Protein AF-A0A1L7JNH4-F1 (afdb_monomer_lite)

pLDDT: mean 78.22, std 14.19, range [40.12, 93.81]

Structure (mmCIF, N/CA/C/O backbone):
data_AF-A0A1L7JNH4-F1
#
_entry.id   AF-A0A1L7JNH4-F1
#
loop_
_atom_site.group_PDB
_atom_site.id
_atom_site.type_symbol
_atom_site.label_atom_id
_atom_site.label_alt_id
_atom_site.label_comp_id
_atom_site.label_asym_id
_atom_site.label_entity_id
_atom_site.label_seq_id
_atom_site.pdbx_PDB_ins_code
_atom_site.Cartn_x
_atom_site.Cartn_y
_atom_site.Cartn_z
_atom_site.occupancy
_atom_site.B_iso_or_equiv
_atom_site.auth_seq_id
_atom_site.auth_comp_id
_atom_site.auth_asym_id
_atom_site.auth_atom_id
_atom_site.pdbx_PDB_model_num
ATOM 1 N N . MET A 1 1 ? 2.533 -1.558 46.212 1.00 40.12 1 MET A N 1
ATOM 2 C CA . MET A 1 1 ? 1.596 -0.455 46.526 1.00 40.12 1 MET A CA 1
ATOM 3 C C . MET A 1 1 ? 0.161 -0.958 46.413 1.00 40.12 1 MET A C 1
ATOM 5 O O . MET A 1 1 ? -0.381 -0.991 45.320 1.00 40.12 1 MET A O 1
ATOM 9 N N . LYS A 1 2 ? -0.449 -1.404 47.519 1.00 45.97 2 LYS A N 1
ATOM 10 C CA . LYS A 1 2 ? -1.900 -1.636 47.594 1.00 45.97 2 LYS A CA 1
ATOM 11 C C . LYS A 1 2 ? -2.525 -0.352 48.135 1.00 45.97 2 LYS A C 1
ATOM 13 O O . LYS A 1 2 ? -2.705 -0.221 49.339 1.00 45.97 2 LYS A O 1
ATOM 18 N N . PHE A 1 3 ? -2.775 0.623 47.263 1.00 49.16 3 PHE A N 1
ATOM 19 C CA . PHE A 1 3 ? -3.714 1.687 47.609 1.00 49.16 3 PHE A CA 1
ATOM 20 C C . PHE A 1 3 ? -5.087 1.021 47.697 1.00 49.16 3 PHE A C 1
ATOM 22 O O . PHE A 1 3 ? -5.645 0.595 46.687 1.00 49.16 3 PHE A O 1
ATOM 29 N N . SER A 1 4 ? -5.563 0.802 48.922 1.00 49.19 4 SER A N 1
ATOM 30 C CA . SER A 1 4 ? -6.837 0.141 49.177 1.00 49.19 4 SER A CA 1
ATOM 31 C C . SER A 1 4 ? -7.953 0.926 48.492 1.00 49.19 4 SER A C 1
ATOM 33 O O . SER A 1 4 ? -8.127 2.115 48.747 1.00 49.19 4 SER A O 1
ATOM 35 N N . ILE A 1 5 ? -8.714 0.252 47.627 1.00 60.66 5 ILE A N 1
ATOM 36 C CA . ILE A 1 5 ? -9.880 0.787 46.898 1.00 60.66 5 ILE A CA 1
ATOM 37 C C . ILE A 1 5 ? -10.857 1.518 47.845 1.00 60.66 5 ILE A C 1
ATOM 39 O O . ILE A 1 5 ? -11.496 2.496 47.463 1.00 60.66 5 ILE A O 1
ATOM 43 N N . SER A 1 6 ? -10.899 1.107 49.115 1.00 56.91 6 SER A N 1
ATOM 44 C CA . SER A 1 6 ? -11.666 1.747 50.187 1.00 56.91 6 SER A CA 1
ATOM 45 C C . SER A 1 6 ? -11.274 3.204 50.473 1.00 56.91 6 SER A C 1
ATOM 47 O O . SER A 1 6 ? -12.133 3.993 50.862 1.00 56.91 6 SER A O 1
ATOM 49 N N . THR A 1 7 ? -10.013 3.590 50.265 1.00 58.84 7 THR A N 1
ATOM 50 C CA . THR A 1 7 ? -9.532 4.962 50.494 1.00 58.84 7 THR A CA 1
ATOM 51 C C . THR A 1 7 ? -9.971 5.911 49.376 1.00 58.84 7 THR A C 1
ATOM 53 O O . THR A 1 7 ? -10.298 7.061 49.649 1.00 58.84 7 THR A O 1
ATOM 56 N N . LEU A 1 8 ? -10.048 5.431 48.128 1.00 56.84 8 LEU A N 1
ATOM 57 C CA . LEU A 1 8 ? -10.564 6.213 46.996 1.00 56.84 8 LEU A CA 1
ATOM 58 C C . LEU A 1 8 ? -12.078 6.435 47.114 1.00 56.84 8 LEU A C 1
ATOM 60 O O . LEU A 1 8 ? -12.549 7.548 46.903 1.00 56.84 8 LEU A O 1
ATOM 64 N N . ALA A 1 9 ? -12.827 5.409 47.531 1.00 59.75 9 ALA A N 1
ATOM 65 C CA . ALA A 1 9 ? -14.280 5.491 47.697 1.00 59.75 9 ALA A CA 1
ATOM 66 C C . ALA A 1 9 ? -14.715 6.549 48.731 1.00 59.75 9 ALA A C 1
ATOM 68 O O . ALA A 1 9 ? -15.719 7.226 48.528 1.00 59.75 9 ALA A O 1
ATOM 69 N N . LYS A 1 10 ? -13.940 6.739 49.810 1.00 58.66 10 LYS A N 1
ATOM 70 C CA . LYS A 1 10 ? -14.222 7.768 50.827 1.00 58.66 10 LYS A CA 1
ATOM 71 C C . LYS A 1 10 ? -14.039 9.203 50.327 1.00 58.66 10 LYS A C 1
ATOM 73 O O . LYS A 1 10 ? -14.718 10.087 50.829 1.00 58.66 10 LYS A O 1
ATOM 78 N N . ASN A 1 11 ? -13.156 9.433 49.354 1.00 58.03 11 ASN A N 1
ATOM 79 C CA . ASN A 1 11 ? -12.839 10.778 48.855 1.00 58.03 11 ASN A CA 1
ATOM 80 C C . ASN A 1 11 ? -13.700 11.216 47.653 1.00 58.03 11 ASN A C 1
ATOM 82 O O . ASN A 1 11 ? -13.605 12.365 47.233 1.00 58.03 11 ASN A O 1
ATOM 86 N N . LEU A 1 12 ? -14.515 10.320 47.085 1.00 57.25 12 LEU A N 1
ATOM 87 C CA . LEU A 1 12 ? -15.348 10.585 45.899 1.00 57.25 12 LEU A CA 1
ATOM 88 C C . LEU A 1 12 ? -16.798 10.962 46.226 1.00 57.25 12 LEU A C 1
ATOM 90 O O . LEU A 1 12 ? -17.480 11.544 45.386 1.00 57.25 12 LEU A O 1
ATOM 94 N N . LEU A 1 13 ? -17.284 10.628 47.420 1.00 57.06 13 LEU A N 1
ATOM 95 C CA . LEU A 1 13 ? -18.660 10.916 47.811 1.00 57.06 13 LEU A CA 1
ATOM 96 C C . LEU A 1 13 ? -18.752 12.364 48.300 1.00 57.06 13 LEU A C 1
ATOM 98 O O . LEU A 1 13 ? -18.557 12.649 49.478 1.00 57.06 13 LEU A O 1
ATOM 102 N N . GLN A 1 14 ? -19.037 13.285 47.380 1.00 61.94 14 GLN A N 1
ATOM 103 C CA . GLN A 1 14 ? -19.546 14.598 47.762 1.00 61.94 14 GLN A CA 1
ATOM 104 C C . GLN A 1 14 ? -20.897 14.398 48.463 1.00 61.94 14 GLN A C 1
ATOM 106 O O . GLN A 1 14 ? -21.763 13.681 47.960 1.00 61.94 14 GLN A O 1
ATOM 111 N N . GLU A 1 15 ? -21.083 15.004 49.637 1.00 63.94 15 GLU A N 1
ATOM 112 C CA . GLU A 1 15 ? -22.414 15.093 50.239 1.00 63.94 15 GLU A CA 1
ATOM 113 C C . GLU A 1 15 ? -23.313 15.889 49.284 1.00 63.94 15 GLU A C 1
ATOM 115 O O . GLU A 1 15 ? -23.053 17.066 49.031 1.00 63.94 15 GLU A O 1
ATOM 120 N N . ASN A 1 16 ? -24.375 15.266 48.765 1.00 65.75 16 ASN A N 1
ATOM 121 C CA . ASN A 1 16 ? -25.372 15.920 47.910 1.00 65.75 16 ASN A CA 1
ATOM 122 C C . ASN A 1 16 ? -26.255 16.881 48.735 1.00 65.75 16 ASN A C 1
ATOM 124 O O . ASN A 1 16 ? -27.456 16.668 48.897 1.00 65.75 16 ASN A O 1
ATOM 128 N N . LYS A 1 17 ? -25.661 17.936 49.305 1.00 70.31 17 LYS A N 1
ATOM 129 C CA . LYS A 1 17 ? -26.381 18.955 50.081 1.00 70.31 17 LYS A CA 1
ATOM 130 C C . LYS A 1 17 ? -27.382 19.678 49.179 1.00 70.31 17 LYS A C 1
ATOM 132 O O . LYS A 1 17 ? -27.005 20.202 48.136 1.00 70.31 17 LYS A O 1
ATOM 137 N N . GLY A 1 18 ? -28.646 19.714 49.599 1.00 77.12 18 GLY A N 1
ATOM 138 C CA . GLY A 1 18 ? -29.739 20.366 48.867 1.00 77.12 18 GLY A CA 1
ATOM 139 C C . GLY A 1 18 ? -30.531 19.458 47.920 1.00 77.12 18 GLY A C 1
ATOM 140 O O . GLY A 1 18 ? -31.477 19.934 47.303 1.00 77.12 18 GLY A O 1
ATOM 141 N N . TYR A 1 19 ? -30.193 18.169 47.825 1.00 73.75 19 TYR A N 1
ATOM 142 C CA . TYR A 1 19 ? -30.984 17.185 47.084 1.00 73.75 19 TYR A CA 1
ATOM 143 C C . TYR A 1 19 ? -31.759 16.287 48.051 1.00 73.75 19 TYR A C 1
ATOM 145 O O . TYR A 1 19 ? -31.183 15.749 48.997 1.00 73.75 19 TYR A O 1
ATOM 153 N N . GLU A 1 20 ? -33.051 16.086 47.793 1.00 79.69 20 GLU A N 1
ATOM 154 C CA . GLU A 1 20 ? -33.831 15.045 48.463 1.00 79.69 20 GLU A CA 1
ATOM 155 C C . GLU A 1 20 ? -33.642 13.704 47.757 1.00 79.69 20 GLU A C 1
ATOM 157 O O . GLU A 1 20 ? -33.720 13.584 46.531 1.00 79.69 20 GLU A O 1
ATOM 162 N N . TYR A 1 21 ? -33.381 12.675 48.553 1.00 79.50 21 TYR A N 1
ATOM 163 C CA . TYR A 1 21 ? -33.338 11.307 48.072 1.00 79.50 21 TYR A CA 1
ATOM 164 C C . TYR A 1 21 ? -34.753 10.856 47.686 1.00 79.50 21 TYR A C 1
ATOM 166 O O . TYR A 1 21 ? -35.637 10.800 48.537 1.00 79.50 21 TYR A O 1
ATOM 174 N N . LEU A 1 22 ? -34.955 10.515 46.412 1.00 80.94 22 LEU A N 1
ATOM 175 C CA . LEU A 1 22 ? -36.247 10.043 45.904 1.00 80.94 22 LEU A CA 1
ATOM 176 C C . LEU A 1 22 ? -36.332 8.512 45.900 1.00 80.94 22 LEU A C 1
ATOM 178 O O . LEU A 1 22 ? -37.275 7.948 46.445 1.00 80.94 22 LEU A O 1
ATOM 182 N N . LEU A 1 23 ? -35.357 7.832 45.287 1.00 81.12 23 LEU A N 1
ATOM 183 C CA . LEU A 1 23 ? -35.268 6.368 45.242 1.00 81.12 23 LEU A CA 1
ATOM 184 C C . LEU A 1 23 ? -33.900 5.901 44.733 1.00 81.12 23 LEU A C 1
ATOM 186 O O . LEU A 1 23 ? -33.201 6.622 44.020 1.00 81.12 23 LEU A O 1
ATOM 190 N N . THR A 1 24 ? -33.553 4.651 45.033 1.00 84.62 24 THR A N 1
ATOM 191 C CA . THR A 1 24 ? -32.446 3.926 44.396 1.00 84.62 24 THR A CA 1
ATOM 192 C C . THR A 1 24 ? -33.020 2.935 43.395 1.00 84.62 24 THR A C 1
ATOM 194 O O . THR A 1 24 ? -33.892 2.144 43.740 1.00 84.62 24 THR A O 1
ATOM 197 N N . THR A 1 25 ? -32.510 2.952 42.165 1.00 81.81 25 THR A N 1
ATOM 198 C CA . THR A 1 25 ? -32.861 1.966 41.138 1.00 81.81 25 THR A CA 1
ATOM 199 C 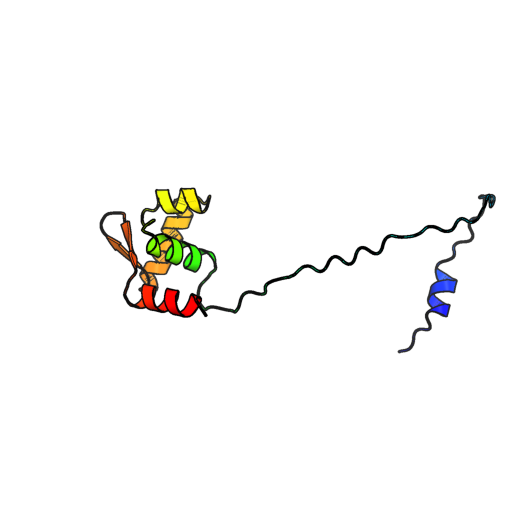C . THR A 1 25 ? -31.621 1.219 40.663 1.00 81.81 25 THR A C 1
ATOM 201 O O . THR A 1 25 ? -30.511 1.757 40.681 1.00 81.81 25 THR A O 1
ATOM 204 N N . ILE A 1 26 ? -31.805 -0.033 40.252 1.00 78.00 26 ILE A N 1
ATOM 205 C CA . ILE A 1 26 ? -30.736 -0.865 39.701 1.00 78.00 26 ILE A CA 1
ATOM 206 C C . ILE A 1 26 ? -30.613 -0.529 38.217 1.00 78.00 26 ILE A C 1
ATOM 208 O O . ILE A 1 26 ? -31.516 -0.804 37.431 1.00 78.00 26 ILE A O 1
ATOM 212 N N . ILE A 1 27 ? -29.488 0.069 37.835 1.00 74.94 27 ILE A N 1
ATOM 213 C CA . ILE A 1 27 ? -29.174 0.368 36.439 1.00 74.94 27 ILE A CA 1
ATOM 214 C C . ILE A 1 27 ? -28.237 -0.725 35.933 1.00 74.94 27 ILE A C 1
ATOM 216 O O . ILE A 1 27 ? -27.132 -0.899 36.446 1.00 74.94 27 ILE A O 1
ATOM 220 N N . TYR A 1 28 ? -28.672 -1.463 34.917 1.00 73.50 28 TYR A N 1
ATOM 221 C CA . TYR A 1 28 ? -27.823 -2.427 34.230 1.00 73.50 28 TYR A CA 1
ATOM 222 C C . TYR A 1 28 ? -27.031 -1.694 33.149 1.00 73.50 28 TYR A C 1
ATOM 224 O O . TYR A 1 28 ? -27.602 -1.206 32.177 1.00 73.50 28 TYR A O 1
ATOM 232 N N . VAL A 1 29 ? -25.713 -1.600 33.320 1.00 67.81 29 VAL A N 1
ATOM 233 C CA . VAL A 1 29 ? -24.821 -1.081 32.278 1.00 67.81 29 VAL A CA 1
ATOM 234 C C . VAL A 1 29 ? -24.498 -2.234 31.326 1.00 67.81 29 VAL A C 1
ATOM 236 O O . VAL A 1 29 ? -23.892 -3.215 31.767 1.00 67.81 29 VAL A O 1
ATOM 239 N N . PRO A 1 30 ? -24.874 -2.169 30.036 1.00 59.94 30 PRO A N 1
ATOM 240 C CA . PRO A 1 30 ? -24.481 -3.193 29.082 1.00 59.94 30 PRO A CA 1
ATOM 241 C C . PRO A 1 30 ? -22.970 -3.094 28.852 1.00 59.94 30 PRO A C 1
ATOM 243 O O . PRO A 1 30 ? -22.483 -2.198 28.165 1.00 59.94 30 PRO A O 1
ATOM 246 N N . ILE A 1 31 ? -22.205 -4.021 29.431 1.00 63.09 31 ILE A N 1
ATOM 247 C CA . ILE A 1 31 ? -20.779 -4.169 29.130 1.00 63.09 31 ILE A CA 1
ATOM 248 C C . ILE A 1 31 ? -20.676 -4.887 27.781 1.00 63.09 31 ILE A C 1
ATOM 250 O O . ILE A 1 31 ? -20.525 -6.106 27.708 1.00 63.09 31 ILE A O 1
ATOM 254 N N . ALA A 1 32 ? -20.801 -4.136 26.688 1.00 63.62 32 ALA A N 1
ATOM 255 C CA . ALA A 1 32 ? -20.498 -4.652 25.362 1.00 63.62 32 ALA A CA 1
ATOM 256 C C . ALA A 1 32 ? -18.975 -4.807 25.238 1.00 63.62 32 ALA A C 1
ATOM 258 O O . ALA A 1 32 ? -18.236 -3.828 25.126 1.00 63.62 32 ALA A O 1
ATOM 259 N N . LYS A 1 33 ? -18.479 -6.047 25.288 1.00 57.25 33 LYS A N 1
ATOM 260 C CA . LYS A 1 33 ? -17.072 -6.349 25.007 1.00 57.25 33 LYS A CA 1
ATOM 261 C C . LYS A 1 33 ? -16.817 -6.145 23.514 1.00 57.25 33 LYS A C 1
ATOM 263 O O . LYS A 1 33 ? -17.058 -7.040 22.711 1.00 57.25 33 LYS A O 1
ATOM 268 N N . MET A 1 34 ? -16.320 -4.969 23.144 1.00 61.25 34 MET A N 1
ATOM 269 C CA . MET A 1 34 ? -15.884 -4.689 21.780 1.00 61.25 34 MET A CA 1
ATOM 270 C C . MET A 1 34 ? -14.427 -5.134 21.629 1.00 61.25 34 MET A C 1
ATOM 272 O O . MET A 1 34 ? -13.495 -4.433 22.013 1.00 61.25 34 MET A O 1
ATOM 276 N N . SER A 1 35 ? -14.219 -6.350 21.128 1.00 62.41 35 SER A N 1
ATOM 277 C CA . SER A 1 35 ? -12.884 -6.825 20.765 1.00 62.41 35 SER A CA 1
ATOM 278 C C . SER A 1 35 ? -12.524 -6.281 19.383 1.00 62.41 35 SER A C 1
ATOM 280 O O . SER A 1 35 ? -12.967 -6.823 18.375 1.00 62.41 35 SER A O 1
ATOM 282 N N . LEU A 1 36 ? -11.725 -5.210 19.324 1.00 61.25 36 LEU A N 1
ATOM 283 C CA . LEU A 1 36 ? -11.088 -4.809 18.069 1.00 61.25 36 LEU A CA 1
ATOM 284 C C . LEU A 1 36 ? -10.000 -5.830 17.717 1.00 61.25 36 LEU A C 1
ATOM 286 O O . LEU A 1 36 ? -8.981 -5.931 18.402 1.00 61.25 36 LEU A O 1
ATOM 290 N N . GLY A 1 37 ? -10.206 -6.569 16.629 1.00 65.31 37 GLY A N 1
ATOM 291 C CA . GLY A 1 37 ? -9.153 -7.342 15.980 1.00 65.31 37 GLY A CA 1
ATOM 292 C C . GLY A 1 37 ? -8.195 -6.398 15.261 1.00 65.31 37 GLY A C 1
ATOM 293 O O . GLY A 1 37 ? -8.361 -6.131 14.076 1.00 65.31 37 GLY A O 1
ATOM 294 N N . ILE A 1 38 ? -7.216 -5.848 15.980 1.00 63.38 38 ILE A N 1
ATOM 295 C CA . ILE A 1 38 ? -6.182 -5.008 15.372 1.00 63.38 38 ILE A CA 1
ATOM 296 C C . ILE A 1 38 ? -5.159 -5.936 14.720 1.00 63.38 38 ILE A C 1
ATOM 298 O O . ILE A 1 38 ? -4.344 -6.563 15.398 1.00 63.38 38 ILE A O 1
ATOM 302 N N . ILE A 1 39 ? -5.201 -6.032 13.393 1.00 61.81 39 ILE A N 1
ATOM 303 C CA . ILE A 1 39 ? -4.175 -6.726 12.616 1.00 61.81 39 ILE A CA 1
ATOM 304 C C . ILE A 1 39 ? -2.940 -5.824 12.614 1.00 61.81 39 ILE A C 1
ATOM 306 O O . ILE A 1 39 ? -2.900 -4.796 11.938 1.00 61.81 39 ILE A O 1
ATOM 310 N N . LYS A 1 40 ? -1.931 -6.175 13.415 1.00 64.12 40 LYS A N 1
ATOM 311 C CA . LYS A 1 40 ? -0.651 -5.465 13.408 1.00 64.12 40 LYS A CA 1
ATOM 312 C C . LYS A 1 40 ? 0.124 -5.868 12.154 1.00 64.12 40 LYS A C 1
ATOM 314 O O . LYS A 1 40 ? 0.402 -7.047 11.946 1.00 64.12 40 LYS A O 1
ATOM 319 N N . ARG A 1 41 ? 0.480 -4.883 11.329 1.00 59.00 41 ARG A N 1
ATOM 320 C CA . ARG A 1 41 ? 1.339 -5.071 10.156 1.00 59.00 41 ARG A CA 1
ATOM 321 C C . ARG A 1 41 ? 2.698 -5.624 10.604 1.00 59.00 41 ARG A C 1
ATOM 323 O O . ARG A 1 41 ? 3.314 -5.081 11.521 1.00 59.00 41 ARG A O 1
ATOM 330 N N . LYS A 1 42 ? 3.159 -6.698 9.960 1.00 61.81 42 LYS A N 1
ATOM 331 C CA . LYS A 1 42 ? 4.550 -7.156 10.060 1.00 61.81 42 LYS A CA 1
ATOM 332 C C . LYS A 1 42 ? 5.420 -6.102 9.379 1.00 61.81 42 LYS A C 1
ATOM 334 O O . LYS A 1 42 ? 5.082 -5.685 8.276 1.00 61.81 42 LYS A O 1
ATOM 339 N N . GLU A 1 43 ? 6.477 -5.633 10.037 1.00 57.09 43 GLU A N 1
ATOM 340 C CA . GLU A 1 43 ? 7.394 -4.657 9.441 1.00 57.09 43 GLU A CA 1
ATOM 341 C C . GLU A 1 43 ? 8.058 -5.278 8.209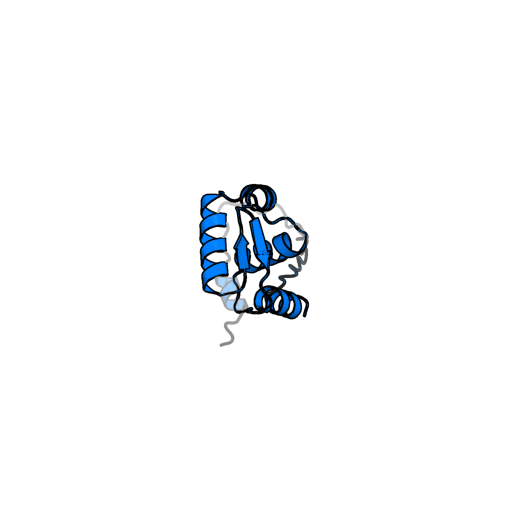 1.00 57.09 43 GLU A C 1
ATOM 343 O O . GLU A 1 43 ? 8.985 -6.080 8.298 1.00 57.09 43 GLU A O 1
ATOM 348 N N . THR A 1 44 ? 7.517 -4.951 7.046 1.00 59.47 44 THR A N 1
ATOM 349 C CA . THR A 1 44 ? 8.135 -5.166 5.749 1.00 59.47 44 THR A CA 1
ATOM 350 C C . THR A 1 44 ? 8.968 -3.923 5.445 1.00 59.47 44 THR A C 1
ATOM 352 O O . THR A 1 44 ? 8.575 -2.807 5.780 1.00 59.47 44 THR A O 1
ATOM 355 N N . GLY A 1 45 ? 10.129 -4.085 4.805 1.00 70.06 45 GLY A N 1
ATOM 356 C CA . GLY A 1 45 ? 10.988 -2.957 4.403 1.00 70.06 45 GLY A CA 1
ATOM 357 C C . GLY A 1 45 ? 10.365 -2.023 3.348 1.00 70.06 45 GLY A C 1
ATOM 358 O O . GLY A 1 45 ? 11.023 -1.093 2.888 1.00 70.06 45 GLY A O 1
ATOM 359 N N . LEU A 1 46 ? 9.114 -2.280 2.954 1.00 79.62 46 LEU A N 1
ATOM 360 C CA . LEU A 1 46 ? 8.306 -1.497 2.028 1.00 79.62 46 LEU A CA 1
ATOM 361 C C . LEU A 1 46 ? 7.229 -0.737 2.797 1.00 79.62 46 LEU A C 1
ATOM 363 O O . LEU A 1 46 ? 6.642 -1.250 3.752 1.00 79.62 46 LEU A O 1
ATOM 367 N N . GLN A 1 47 ? 6.934 0.482 2.356 1.00 86.31 47 GLN A N 1
ATOM 368 C CA . GLN A 1 47 ? 5.794 1.233 2.875 1.00 86.31 47 GLN A CA 1
ATOM 369 C C . GLN A 1 47 ? 4.477 0.668 2.325 1.00 86.31 47 GLN A C 1
ATOM 371 O O . GLN A 1 47 ? 4.446 0.048 1.264 1.00 86.31 47 GLN A O 1
ATOM 376 N N . LEU A 1 48 ? 3.361 0.914 3.019 1.00 85.06 48 LEU A N 1
ATOM 377 C CA . LEU A 1 48 ? 2.043 0.416 2.600 1.00 85.06 48 LEU A CA 1
ATOM 378 C C . LEU A 1 48 ? 1.692 0.837 1.167 1.00 85.06 48 LEU A C 1
ATOM 380 O O . LEU A 1 48 ? 1.240 0.013 0.377 1.00 85.06 48 LEU A O 1
ATOM 384 N N . ILE A 1 49 ? 1.935 2.103 0.829 1.00 89.19 49 ILE A N 1
ATOM 385 C CA . ILE A 1 49 ? 1.632 2.642 -0.498 1.00 89.19 49 ILE A CA 1
ATOM 386 C C . ILE A 1 49 ? 2.471 1.977 -1.595 1.00 89.19 49 ILE A C 1
ATOM 388 O O . ILE A 1 49 ? 1.948 1.640 -2.652 1.00 89.19 49 ILE A O 1
ATOM 392 N N . GLU A 1 50 ? 3.744 1.696 -1.312 1.00 89.81 50 GLU A N 1
ATOM 393 C CA . GLU A 1 50 ? 4.653 1.002 -2.226 1.00 89.81 50 GLU A CA 1
ATOM 394 C C . GLU A 1 50 ? 4.148 -0.415 -2.519 1.00 89.81 50 GLU A C 1
ATOM 396 O O . GLU A 1 50 ? 4.085 -0.830 -3.672 1.00 89.81 50 GLU A O 1
ATOM 401 N N . GLU A 1 51 ? 3.709 -1.145 -1.493 1.00 88.75 51 GLU A N 1
ATOM 402 C CA . GLU A 1 51 ? 3.140 -2.486 -1.662 1.00 88.75 51 GLU A CA 1
ATOM 403 C C . GLU A 1 51 ? 1.831 -2.483 -2.443 1.00 88.75 51 GLU A C 1
ATOM 405 O O . GLU A 1 51 ? 1.599 -3.381 -3.252 1.00 88.75 51 GLU A O 1
ATOM 410 N N . MET A 1 52 ? 0.955 -1.512 -2.179 1.00 89.50 52 MET A N 1
ATOM 411 C CA . MET A 1 52 ? -0.315 -1.401 -2.890 1.00 89.50 52 MET A CA 1
ATOM 412 C C . MET A 1 52 ? -0.077 -1.130 -4.374 1.00 89.50 52 MET A C 1
ATOM 414 O O . MET A 1 52 ? -0.654 -1.824 -5.205 1.00 89.50 52 MET A O 1
ATOM 418 N N . ILE A 1 53 ? 0.832 -0.212 -4.708 1.00 92.06 53 ILE A N 1
ATOM 419 C CA . ILE A 1 53 ? 1.206 0.078 -6.097 1.00 92.06 53 ILE A CA 1
ATOM 420 C C . ILE A 1 53 ? 1.808 -1.162 -6.771 1.00 92.06 53 ILE A C 1
ATOM 422 O O . ILE A 1 53 ? 1.380 -1.532 -7.860 1.00 92.06 53 ILE A O 1
ATOM 426 N N . LEU A 1 54 ? 2.729 -1.871 -6.109 1.00 91.19 54 LEU A N 1
ATOM 427 C CA . LEU A 1 54 ? 3.298 -3.119 -6.637 1.00 91.19 54 LEU A CA 1
ATOM 428 C C . LEU A 1 54 ? 2.221 -4.188 -6.892 1.00 91.19 54 LEU A C 1
ATOM 430 O O . LEU A 1 54 ? 2.255 -4.868 -7.918 1.00 91.19 54 LEU A O 1
ATOM 434 N N . LYS A 1 55 ? 1.243 -4.324 -5.986 1.00 90.44 55 LYS A N 1
ATOM 435 C CA . LYS A 1 55 ? 0.103 -5.240 -6.155 1.00 90.44 55 LYS A CA 1
ATOM 436 C C . LYS A 1 55 ? -0.791 -4.843 -7.329 1.00 90.44 55 LYS A C 1
ATOM 438 O O . LYS A 1 55 ? -1.235 -5.737 -8.039 1.00 90.44 55 LYS A O 1
ATOM 443 N N . LEU A 1 56 ? -1.036 -3.551 -7.541 1.00 91.81 56 LEU A N 1
ATOM 444 C CA . LEU A 1 56 ? -1.839 -3.058 -8.663 1.00 91.81 56 LEU A CA 1
ATOM 445 C C . LEU A 1 56 ? -1.155 -3.324 -10.003 1.00 91.81 56 LEU A C 1
ATOM 447 O O . LEU A 1 56 ? -1.776 -3.900 -10.893 1.00 91.81 56 LEU A O 1
ATOM 451 N N . ILE A 1 57 ? 0.146 -3.039 -10.097 1.00 90.94 57 ILE A N 1
ATOM 452 C CA . ILE A 1 57 ? 0.937 -3.340 -11.297 1.00 90.94 57 ILE A CA 1
ATOM 453 C C . ILE A 1 57 ? 0.937 -4.851 -11.585 1.00 90.94 57 ILE A C 1
ATOM 455 O O . ILE A 1 57 ? 0.909 -5.264 -12.740 1.00 90.94 57 ILE A O 1
ATOM 459 N N . ASN A 1 58 ? 0.932 -5.698 -10.549 1.00 90.50 58 ASN A N 1
ATOM 460 C CA . ASN A 1 58 ? 0.858 -7.154 -10.712 1.00 90.50 58 ASN A CA 1
ATOM 461 C C . ASN A 1 58 ? -0.493 -7.660 -11.255 1.00 90.50 58 ASN A C 1
ATOM 463 O O . ASN A 1 58 ? -0.570 -8.809 -11.680 1.00 90.50 58 ASN A O 1
ATOM 467 N N . ILE A 1 59 ? -1.549 -6.846 -11.198 1.00 90.31 59 ILE A N 1
ATOM 468 C CA . ILE A 1 59 ? -2.881 -7.136 -11.761 1.00 90.31 59 ILE A CA 1
ATOM 469 C C . ILE A 1 59 ? -3.102 -6.256 -13.013 1.00 90.31 59 ILE A C 1
ATOM 471 O O . ILE A 1 59 ? -4.226 -5.931 -13.367 1.00 90.31 59 ILE A O 1
ATOM 475 N N . ASP A 1 60 ? -2.016 -5.836 -13.668 1.00 87.12 60 ASP A N 1
ATOM 476 C CA . ASP A 1 60 ? -2.000 -5.061 -14.917 1.00 87.12 60 ASP A CA 1
ATOM 477 C C . ASP A 1 60 ? -2.554 -3.622 -14.840 1.00 87.12 60 ASP A C 1
ATOM 479 O O . ASP A 1 60 ? -2.647 -2.944 -15.861 1.00 87.12 60 ASP A O 1
ATOM 483 N N . TYR A 1 61 ? -2.816 -3.089 -13.641 1.00 90.94 61 TYR A N 1
ATOM 484 C CA . TYR A 1 61 ? -3.084 -1.658 -13.441 1.00 90.94 61 TYR A CA 1
ATOM 485 C C . TYR A 1 61 ? -1.762 -0.907 -13.312 1.00 90.94 61 TYR A C 1
ATOM 487 O O . TYR A 1 61 ? -1.212 -0.746 -12.220 1.00 90.94 61 TYR A O 1
ATOM 495 N N . ASN A 1 62 ? -1.212 -0.514 -14.457 1.00 90.06 62 ASN A N 1
ATOM 496 C CA . ASN A 1 62 ? 0.178 -0.086 -14.582 1.00 90.06 62 ASN A CA 1
ATOM 497 C C . ASN A 1 62 ? 0.372 1.371 -15.024 1.00 90.06 62 ASN A C 1
ATOM 499 O O . ASN A 1 62 ? 1.517 1.815 -15.130 1.00 90.06 62 ASN A O 1
ATOM 503 N N . THR A 1 63 ? -0.698 2.129 -15.260 1.00 91.31 63 THR A N 1
ATOM 504 C CA . THR A 1 63 ? -0.599 3.557 -15.581 1.00 91.31 63 THR A CA 1
ATOM 505 C C . THR A 1 63 ? -0.801 4.419 -14.333 1.00 91.31 63 THR A C 1
ATOM 507 O O . THR A 1 63 ? -1.481 4.023 -13.384 1.00 91.31 63 THR A O 1
ATOM 510 N N . VAL A 1 64 ? -0.202 5.614 -14.319 1.00 90.81 64 VAL A N 1
ATOM 511 C CA . VAL A 1 64 ? -0.362 6.573 -13.210 1.00 90.81 64 VAL A CA 1
ATOM 512 C C . VAL A 1 64 ? -1.837 6.936 -12.975 1.00 90.81 64 VAL A C 1
ATOM 514 O O . VAL A 1 64 ? -2.260 6.858 -11.819 1.00 90.81 64 VAL A O 1
ATOM 517 N N . PRO A 1 65 ? -2.645 7.238 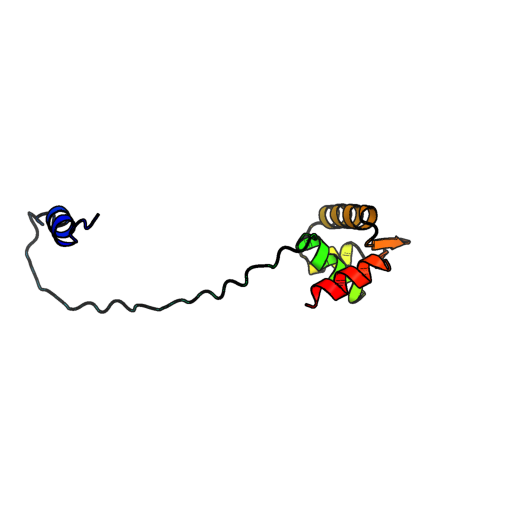-14.015 1.00 91.25 65 PRO A N 1
ATOM 518 C CA . PRO A 1 65 ? -4.063 7.541 -13.831 1.00 91.25 65 PRO A CA 1
ATOM 519 C C . PRO A 1 65 ? -4.862 6.357 -13.275 1.00 91.25 65 PRO A C 1
ATOM 521 O O . PRO A 1 65 ? -5.703 6.543 -12.398 1.00 91.25 65 PRO A O 1
ATOM 524 N N . ASP A 1 66 ? -4.593 5.127 -13.725 1.00 91.81 66 ASP A N 1
ATOM 525 C CA . ASP A 1 66 ? -5.307 3.942 -13.223 1.00 91.81 66 ASP A CA 1
ATOM 526 C C . ASP A 1 66 ? -5.042 3.725 -11.732 1.00 91.81 66 ASP A C 1
ATOM 528 O O . ASP A 1 66 ? -5.961 3.522 -10.936 1.00 91.81 66 ASP A O 1
ATOM 532 N N . ILE A 1 67 ? -3.770 3.811 -11.339 1.00 92.62 67 ILE A N 1
ATOM 533 C CA . ILE A 1 67 ? -3.339 3.635 -9.952 1.00 92.62 67 ILE A CA 1
ATOM 534 C C . ILE A 1 67 ? -3.899 4.759 -9.068 1.00 92.62 67 ILE A C 1
ATOM 536 O O . ILE A 1 67 ? -4.381 4.486 -7.967 1.00 92.62 67 ILE A O 1
ATOM 540 N N . SER A 1 68 ? -3.868 6.004 -9.550 1.00 93.12 68 SER A N 1
ATOM 541 C CA . SER A 1 68 ? -4.438 7.172 -8.867 1.00 93.12 68 SER A CA 1
ATOM 542 C C . SER A 1 68 ? -5.937 7.001 -8.615 1.00 93.12 68 SER A C 1
ATOM 544 O O . SER A 1 68 ? -6.382 7.140 -7.474 1.00 93.12 68 SER A O 1
ATOM 546 N N . ASN A 1 69 ? -6.697 6.587 -9.633 1.00 93.38 69 ASN A N 1
ATOM 547 C CA . ASN A 1 69 ? -8.138 6.361 -9.528 1.00 93.38 69 ASN A CA 1
ATOM 548 C C . ASN A 1 69 ? -8.499 5.244 -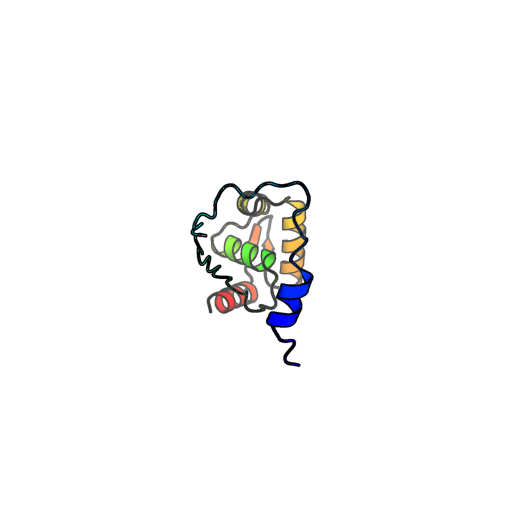8.539 1.00 93.38 69 ASN A C 1
ATOM 550 O O . ASN A 1 69 ? -9.481 5.361 -7.809 1.00 93.38 69 ASN A O 1
ATOM 554 N N . ILE A 1 70 ? -7.712 4.164 -8.488 1.00 92.38 70 ILE A N 1
ATOM 555 C CA . ILE A 1 70 ? -7.975 3.036 -7.581 1.00 92.38 70 ILE A CA 1
ATOM 556 C C . ILE A 1 70 ? -7.612 3.379 -6.133 1.00 92.38 70 ILE A C 1
ATOM 558 O O . ILE A 1 70 ? -8.324 2.986 -5.208 1.00 92.38 70 ILE A O 1
ATOM 562 N N . LEU A 1 71 ? -6.501 4.087 -5.919 1.00 91.12 71 LEU A N 1
ATOM 563 C CA . LEU A 1 71 ? -6.037 4.453 -4.579 1.00 91.12 71 LEU A CA 1
ATOM 564 C C . LEU A 1 71 ? -6.716 5.716 -4.032 1.00 91.12 71 LEU A C 1
ATOM 566 O O . LEU A 1 71 ? -6.668 5.940 -2.824 1.00 91.12 71 LEU A O 1
ATOM 570 N N . GLY A 1 72 ? -7.346 6.521 -4.892 1.00 91.25 72 GLY A N 1
ATOM 571 C CA . GLY A 1 72 ? -7.946 7.802 -4.521 1.00 91.25 72 GLY A CA 1
ATOM 572 C C . GLY A 1 72 ? -6.904 8.842 -4.104 1.00 91.25 72 GLY A C 1
ATOM 573 O O . GLY A 1 72 ? -7.148 9.612 -3.178 1.00 91.25 72 GLY A O 1
ATOM 574 N N . LEU A 1 73 ? -5.727 8.820 -4.734 1.00 92.50 73 LEU A N 1
ATOM 575 C CA . LEU A 1 73 ? -4.599 9.709 -4.435 1.00 92.50 73 LEU A CA 1
ATOM 576 C C . LEU A 1 73 ? -4.219 10.526 -5.663 1.00 92.50 73 LEU A C 1
ATOM 578 O O . LEU A 1 73 ? -4.331 10.024 -6.778 1.00 92.50 73 LEU A O 1
ATOM 582 N N . ASP A 1 74 ? -3.695 11.732 -5.457 1.00 93.81 74 ASP A N 1
ATOM 583 C CA . ASP A 1 74 ? -3.250 12.598 -6.551 1.00 93.81 74 ASP A CA 1
ATOM 584 C C . ASP A 1 74 ? -2.164 11.930 -7.409 1.00 93.81 74 ASP A C 1
ATOM 586 O O . ASP A 1 74 ? -1.248 11.273 -6.897 1.00 93.81 74 ASP A O 1
ATOM 590 N N . GLU A 1 75 ? -2.233 12.134 -8.726 1.00 91.88 75 GLU A N 1
ATOM 591 C CA . GLU A 1 75 ? -1.276 11.566 -9.686 1.00 91.88 75 GLU A CA 1
ATOM 592 C C . GLU A 1 75 ? 0.175 11.966 -9.379 1.00 91.88 75 GLU A C 1
ATOM 594 O O . GLU A 1 75 ? 1.089 11.165 -9.573 1.00 91.88 75 GLU A O 1
ATOM 599 N N . GLU A 1 76 ? 0.398 13.165 -8.830 1.00 92.75 76 GLU A N 1
ATOM 600 C CA . GLU A 1 76 ? 1.722 13.632 -8.400 1.00 92.75 76 GLU A CA 1
ATOM 601 C C . GLU A 1 76 ? 2.315 12.746 -7.295 1.00 92.75 76 GLU A C 1
ATOM 603 O O . GLU A 1 76 ? 3.500 12.403 -7.330 1.00 92.75 76 GLU A O 1
ATOM 608 N N . ILE A 1 77 ? 1.484 12.317 -6.338 1.00 91.62 77 ILE A N 1
ATOM 609 C CA . ILE A 1 77 ? 1.895 11.427 -5.247 1.00 91.62 77 ILE A CA 1
ATOM 610 C C . ILE A 1 77 ? 2.254 10.056 -5.821 1.00 91.62 77 ILE A C 1
ATOM 612 O O . ILE A 1 77 ? 3.292 9.489 -5.474 1.00 91.62 77 ILE A O 1
ATOM 616 N N . ILE A 1 78 ? 1.431 9.533 -6.731 1.00 92.81 78 ILE A N 1
ATOM 617 C CA . ILE A 1 78 ? 1.695 8.251 -7.394 1.00 92.81 78 ILE A CA 1
ATOM 618 C C . ILE A 1 78 ? 2.984 8.316 -8.217 1.00 92.81 78 ILE A C 1
ATOM 620 O O . ILE A 1 78 ? 3.819 7.416 -8.111 1.00 92.81 78 ILE A O 1
ATOM 624 N N . GLY A 1 79 ? 3.192 9.394 -8.973 1.00 90.31 79 GLY A N 1
ATOM 625 C CA . GLY A 1 79 ? 4.415 9.635 -9.735 1.00 90.31 79 GLY A CA 1
ATOM 626 C C . GLY A 1 79 ? 5.658 9.683 -8.844 1.00 90.31 79 GLY A C 1
ATOM 627 O O . GLY A 1 79 ? 6.661 9.035 -9.149 1.00 90.31 79 GLY A O 1
ATOM 628 N N . PHE A 1 80 ? 5.581 10.369 -7.700 1.00 91.31 80 PHE A N 1
ATOM 629 C CA . PHE A 1 80 ? 6.669 10.413 -6.722 1.00 91.31 80 PHE A CA 1
ATOM 630 C C . PHE A 1 80 ? 7.002 9.024 -6.157 1.00 91.31 80 PHE A C 1
ATOM 632 O O . PHE A 1 80 ? 8.170 8.628 -6.104 1.00 91.31 80 PHE A O 1
ATOM 639 N N . VAL A 1 81 ? 5.988 8.247 -5.767 1.00 91.19 81 VAL A N 1
ATOM 640 C CA . VAL A 1 81 ? 6.197 6.900 -5.212 1.00 91.19 81 VAL A CA 1
ATOM 641 C C . VAL A 1 81 ? 6.729 5.933 -6.274 1.00 91.19 81 VAL A C 1
ATOM 643 O O . VAL A 1 81 ? 7.633 5.152 -5.980 1.00 91.19 81 VAL A O 1
ATOM 646 N N . LEU A 1 82 ? 6.241 6.005 -7.515 1.00 90.94 82 LEU A N 1
ATOM 647 C CA . LEU A 1 82 ? 6.778 5.229 -8.638 1.00 90.94 82 LEU A CA 1
ATOM 648 C C . LEU A 1 82 ? 8.243 5.568 -8.925 1.00 90.94 82 LEU A C 1
ATOM 650 O O . LEU A 1 82 ? 9.037 4.662 -9.178 1.00 90.94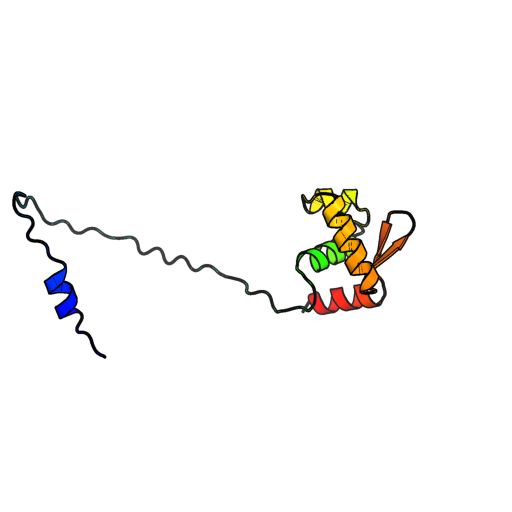 82 LEU A O 1
ATOM 654 N N . GLY A 1 83 ? 8.626 6.843 -8.816 1.00 89.62 83 GLY A N 1
ATOM 655 C CA . GLY A 1 83 ? 10.024 7.266 -8.885 1.00 89.62 83 GLY A CA 1
ATOM 656 C C . GLY A 1 83 ? 10.881 6.592 -7.810 1.00 89.62 83 GLY A C 1
ATOM 657 O O . GLY A 1 83 ? 11.911 5.995 -8.122 1.00 89.62 83 GLY A O 1
ATOM 658 N N . ASN A 1 84 ? 10.417 6.584 -6.557 1.00 89.94 84 ASN A N 1
ATOM 659 C CA . ASN A 1 84 ? 11.113 5.904 -5.458 1.00 89.94 84 ASN A CA 1
ATOM 660 C C . ASN A 1 84 ? 11.202 4.382 -5.665 1.00 89.94 84 ASN A C 1
ATOM 662 O O . ASN A 1 84 ? 12.243 3.779 -5.397 1.00 89.94 84 ASN A O 1
ATOM 666 N N . LEU A 1 85 ? 10.138 3.752 -6.171 1.00 90.44 85 LEU A N 1
ATOM 667 C CA . LEU A 1 85 ? 10.121 2.328 -6.523 1.00 90.44 85 LEU A CA 1
ATOM 668 C C . LEU A 1 85 ? 11.098 1.996 -7.659 1.00 90.44 85 LEU A C 1
ATOM 670 O O . LEU A 1 85 ? 11.705 0.923 -7.649 1.00 90.44 85 LEU A O 1
ATOM 674 N N . SER A 1 86 ? 11.277 2.915 -8.609 1.00 90.00 86 SER A N 1
ATOM 675 C CA . SER A 1 86 ? 12.248 2.769 -9.692 1.00 90.00 86 SER A CA 1
ATOM 676 C C . SER A 1 86 ? 13.686 2.891 -9.190 1.00 90.00 86 SER A C 1
ATOM 678 O O . SER A 1 86 ? 14.518 2.051 -9.520 1.00 90.00 86 SER A O 1
ATOM 680 N N . VAL A 1 87 ? 13.968 3.841 -8.289 1.00 88.81 87 VAL A N 1
ATOM 681 C CA . VAL A 1 87 ? 15.280 3.956 -7.617 1.00 88.81 87 VAL A CA 1
ATOM 682 C C . VAL A 1 87 ? 15.616 2.695 -6.811 1.00 88.81 87 VAL A C 1
ATOM 684 O O . VAL A 1 87 ? 16.773 2.282 -6.750 1.00 88.81 87 VAL A O 1
ATOM 687 N N . LYS A 1 88 ? 14.605 2.049 -6.221 1.00 88.31 88 LYS A N 1
ATOM 688 C CA . LYS A 1 88 ? 14.735 0.765 -5.512 1.00 88.31 88 LYS A CA 1
ATOM 689 C C . LYS A 1 88 ? 14.854 -0.453 -6.440 1.00 88.31 88 LYS A C 1
ATOM 691 O O . LYS A 1 88 ? 14.955 -1.570 -5.935 1.00 88.31 88 LYS A O 1
ATOM 696 N N . ASP A 1 89 ? 14.848 -0.263 -7.762 1.00 88.81 89 ASP A N 1
ATOM 697 C CA . ASP A 1 89 ? 14.944 -1.328 -8.771 1.00 88.81 89 ASP A CA 1
ATOM 698 C C . ASP A 1 89 ? 13.791 -2.352 -8.675 1.00 88.81 89 ASP A C 1
ATOM 700 O O . ASP A 1 89 ? 13.947 -3.539 -8.965 1.00 88.81 89 ASP A O 1
ATOM 704 N N . LEU A 1 90 ? 12.609 -1.906 -8.224 1.00 88.31 90 LEU A N 1
ATOM 705 C CA . LEU A 1 90 ? 11.401 -2.734 -8.082 1.00 88.31 90 LEU A CA 1
ATOM 706 C C . LEU A 1 90 ? 10.454 -2.593 -9.281 1.00 88.31 90 LEU A C 1
ATOM 708 O O . LEU A 1 90 ? 9.711 -3.523 -9.606 1.00 88.31 90 LEU A O 1
ATOM 712 N N . VAL A 1 91 ? 10.479 -1.435 -9.944 1.00 90.69 91 VAL A N 1
ATOM 713 C CA . VAL A 1 91 ? 9.611 -1.100 -11.078 1.00 90.69 91 VAL A CA 1
ATOM 714 C C . VAL A 1 91 ? 10.425 -0.405 -12.167 1.00 90.69 91 VAL A C 1
ATOM 716 O O . VAL A 1 91 ? 11.217 0.493 -11.891 1.00 90.69 91 VAL A O 1
ATOM 719 N N . ASN A 1 92 ? 10.183 -0.793 -13.414 1.00 88.19 92 ASN A N 1
ATOM 720 C CA . ASN A 1 92 ? 10.722 -0.163 -14.610 1.00 88.19 92 ASN A CA 1
ATOM 721 C C . ASN A 1 92 ? 9.624 0.651 -15.290 1.00 88.19 92 ASN A C 1
ATOM 723 O O . ASN A 1 92 ? 8.540 0.133 -15.546 1.00 88.19 92 ASN A O 1
ATOM 727 N N . ILE A 1 93 ? 9.905 1.911 -15.606 1.00 85.00 93 ILE A N 1
ATOM 728 C CA . ILE A 1 93 ? 8.951 2.796 -16.279 1.00 85.00 93 ILE A CA 1
ATOM 729 C C . ILE A 1 93 ? 9.251 2.762 -17.780 1.00 85.00 93 ILE A C 1
ATOM 731 O O . ILE A 1 93 ? 10.333 3.156 -18.212 1.00 85.00 93 ILE A O 1
ATOM 735 N N . LEU A 1 94 ? 8.302 2.272 -18.576 1.00 81.06 94 LEU A N 1
ATOM 736 C CA . LEU A 1 94 ? 8.403 2.133 -20.029 1.00 81.06 94 LEU A CA 1
ATOM 737 C C . LEU A 1 94 ? 7.200 2.816 -20.683 1.00 81.06 94 LEU A C 1
ATOM 739 O O . LEU A 1 94 ? 6.056 2.403 -20.489 1.00 81.06 94 LEU A O 1
ATOM 743 N N . SER A 1 95 ? 7.467 3.874 -21.455 1.00 72.81 95 SER A N 1
ATOM 744 C CA . SER A 1 95 ? 6.479 4.589 -22.281 1.00 72.81 95 SER A CA 1
ATOM 745 C C . SER A 1 95 ? 5.157 4.915 -21.562 1.00 72.81 95 SER A C 1
ATOM 747 O O . SER A 1 95 ? 4.083 4.710 -22.116 1.00 72.81 95 SER A O 1
ATOM 749 N N . GLY A 1 96 ? 5.230 5.401 -20.318 1.00 75.25 96 GLY A N 1
ATOM 750 C CA . GLY A 1 96 ? 4.052 5.799 -19.529 1.00 75.25 96 GLY A CA 1
ATOM 751 C C . GLY A 1 96 ? 3.374 4.675 -18.734 1.00 75.25 96 GLY A C 1
ATOM 752 O O . GLY A 1 96 ? 2.423 4.945 -18.006 1.00 75.25 96 GLY A O 1
ATOM 753 N N . SER A 1 97 ? 3.884 3.443 -18.818 1.00 83.88 97 SER A N 1
ATOM 754 C CA . SER A 1 97 ? 3.438 2.297 -18.016 1.00 83.88 97 SER A CA 1
ATOM 755 C C . SER A 1 97 ? 4.553 1.801 -17.091 1.00 83.88 97 SER A C 1
ATOM 757 O O . SER A 1 97 ? 5.736 1.836 -17.439 1.00 83.88 97 SER A O 1
ATOM 759 N N . ALA A 1 98 ? 4.188 1.352 -15.895 1.00 87.69 98 ALA A N 1
ATOM 760 C CA . ALA A 1 98 ? 5.099 0.782 -14.912 1.00 87.69 98 ALA A CA 1
ATOM 761 C C . ALA A 1 98 ? 5.076 -0.751 -14.987 1.00 87.69 98 ALA A C 1
ATOM 763 O O . ALA A 1 98 ? 4.033 -1.378 -14.867 1.00 87.69 98 ALA A O 1
ATOM 764 N N . ILE A 1 99 ? 6.233 -1.383 -15.157 1.00 88.81 99 ILE A N 1
ATOM 765 C CA . ILE A 1 99 ? 6.371 -2.840 -15.244 1.00 88.81 99 ILE A CA 1
ATOM 766 C C . ILE A 1 99 ? 7.214 -3.334 -14.073 1.00 88.81 99 ILE A C 1
ATOM 768 O O . ILE A 1 99 ? 8.262 -2.773 -13.764 1.00 88.81 99 ILE A O 1
ATOM 772 N N . LEU A 1 100 ? 6.785 -4.420 -13.431 1.00 90.25 100 LEU A N 1
ATOM 773 C CA . LEU A 1 100 ? 7.546 -5.033 -12.342 1.00 90.25 100 LEU A CA 1
ATOM 774 C C . LEU A 1 100 ? 8.884 -5.587 -12.831 1.00 90.25 100 LEU A C 1
ATOM 776 O O . LEU A 1 100 ? 8.933 -6.400 -13.764 1.00 90.25 100 LEU A O 1
ATOM 780 N N . SER A 1 101 ? 9.954 -5.208 -12.133 1.00 89.31 101 SER A N 1
ATOM 781 C CA . SER A 1 101 ? 11.265 -5.830 -12.292 1.00 89.31 101 SER A CA 1
ATOM 782 C C . SER A 1 101 ? 11.263 -7.254 -11.714 1.00 89.31 101 SER A C 1
ATOM 784 O O . SER A 1 101 ? 10.310 -7.693 -11.058 1.00 89.31 101 SER A O 1
ATOM 786 N N . ILE A 1 102 ? 12.351 -7.995 -11.934 1.00 86.69 102 ILE A N 1
ATOM 787 C CA . ILE A 1 102 ? 12.543 -9.330 -11.343 1.00 86.69 102 ILE A CA 1
ATOM 788 C C . ILE A 1 102 ? 12.498 -9.232 -9.808 1.00 86.69 102 ILE A C 1
ATOM 790 O O . ILE A 1 102 ? 11.737 -9.959 -9.169 1.00 86.69 102 ILE A O 1
ATOM 794 N N . LYS A 1 103 ? 13.202 -8.247 -9.232 1.00 87.12 103 LYS A N 1
ATOM 795 C CA . LYS A 1 103 ? 13.176 -7.956 -7.790 1.00 87.12 103 LYS A CA 1
ATOM 796 C C . LYS A 1 103 ? 11.793 -7.526 -7.306 1.00 87.12 103 LYS A C 1
ATOM 798 O O . LYS A 1 103 ? 11.380 -7.918 -6.221 1.00 87.12 103 LYS A O 1
ATOM 803 N N . GLY A 1 104 ? 11.050 -6.760 -8.107 1.00 85.31 104 GLY A N 1
ATOM 804 C CA . GLY A 1 104 ? 9.672 -6.373 -7.797 1.00 85.31 104 GLY A CA 1
ATOM 805 C C . GLY A 1 104 ? 8.743 -7.579 -7.644 1.00 85.31 104 GLY A C 1
ATOM 806 O O . GLY A 1 104 ? 7.969 -7.651 -6.690 1.00 85.31 104 GLY A O 1
ATOM 807 N N . ARG A 1 105 ? 8.857 -8.576 -8.531 1.00 86.75 105 ARG A N 1
ATOM 808 C CA . ARG A 1 105 ? 8.082 -9.828 -8.428 1.00 86.75 105 ARG A CA 1
ATOM 809 C C . ARG A 1 105 ? 8.482 -10.655 -7.210 1.00 86.75 105 ARG A C 1
ATOM 811 O O . ARG A 1 105 ? 7.611 -11.192 -6.528 1.00 86.75 105 ARG A O 1
ATOM 818 N N . GLU A 1 106 ? 9.777 -10.742 -6.916 1.00 86.75 106 GLU A N 1
ATOM 819 C CA . GLU A 1 106 ? 10.275 -11.408 -5.707 1.00 86.75 106 GLU A CA 1
ATOM 820 C C . GLU A 1 106 ? 9.758 -10.729 -4.435 1.00 86.75 106 GLU A C 1
ATOM 822 O O . GLU A 1 106 ? 9.270 -11.414 -3.535 1.00 86.75 106 GLU A O 1
ATOM 827 N N . ALA A 1 107 ? 9.773 -9.394 -4.391 1.00 84.94 107 ALA A N 1
ATOM 828 C CA . ALA A 1 107 ? 9.239 -8.617 -3.279 1.00 84.94 107 ALA A CA 1
ATOM 829 C C . ALA A 1 107 ? 7.748 -8.912 -3.054 1.00 84.94 107 ALA A C 1
ATOM 831 O O . ALA A 1 107 ? 7.339 -9.177 -1.928 1.00 84.94 107 ALA A O 1
ATOM 832 N N . ILE A 1 108 ? 6.936 -8.972 -4.115 1.00 84.62 108 ILE A N 1
ATOM 833 C CA . ILE A 1 108 ? 5.512 -9.333 -4.006 1.00 84.62 108 ILE A CA 1
ATOM 834 C C . ILE A 1 108 ? 5.321 -10.757 -3.476 1.00 84.62 108 ILE A C 1
ATOM 836 O O . ILE A 1 108 ? 4.419 -10.996 -2.671 1.00 8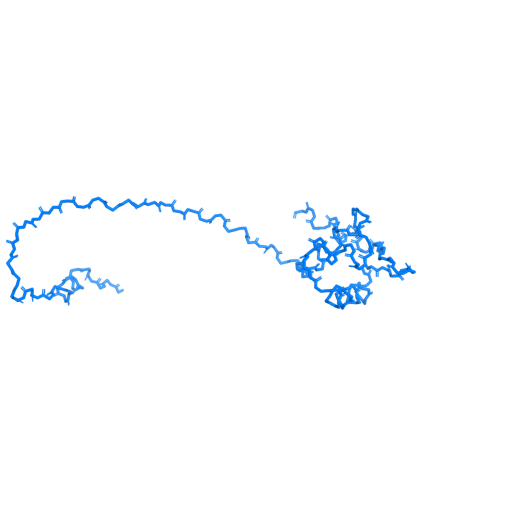4.62 108 ILE A O 1
ATOM 840 N N . ASN A 1 109 ? 6.156 -11.707 -3.895 1.00 82.88 109 ASN A N 1
ATOM 841 C CA . ASN A 1 109 ? 6.069 -13.083 -3.407 1.00 82.88 109 ASN A CA 1
ATOM 842 C C . ASN A 1 109 ? 6.416 -13.189 -1.915 1.00 82.88 109 ASN A C 1
ATOM 844 O O . ASN A 1 109 ? 5.781 -13.965 -1.205 1.00 82.88 109 ASN A O 1
ATOM 848 N N . GLN A 1 110 ? 7.345 -12.370 -1.418 1.00 80.31 110 GLN A N 1
ATOM 849 C CA . GLN A 1 110 ? 7.659 -12.283 0.014 1.00 80.31 110 GLN A CA 1
ATOM 850 C C . GLN A 1 110 ? 6.521 -11.651 0.837 1.00 80.31 110 GLN A C 1
ATOM 852 O O . GLN A 1 110 ? 6.380 -11.963 2.016 1.00 80.31 110 GLN A O 1
ATOM 857 N N . LEU A 1 111 ? 5.682 -10.806 0.222 1.00 73.81 111 LEU A N 1
ATOM 858 C CA . LEU A 1 111 ? 4.506 -10.195 0.863 1.00 73.81 111 LEU A CA 1
ATOM 859 C C . LEU A 1 111 ? 3.307 -11.145 1.006 1.00 73.81 111 LEU A C 1
ATOM 861 O O . LEU A 1 111 ? 2.364 -10.816 1.723 1.00 73.81 111 LEU A O 1
ATOM 865 N N . LYS A 1 112 ? 3.296 -12.290 0.310 1.00 61.84 112 LYS A N 1
ATOM 866 C CA . LYS A 1 112 ? 2.214 -13.293 0.386 1.00 61.84 112 LYS A CA 1
ATOM 867 C C . LYS A 1 112 ? 2.344 -14.245 1.591 1.00 61.84 112 LYS A C 1
ATOM 869 O O . LYS A 1 112 ? 1.559 -15.187 1.678 1.00 61.84 112 LYS A O 1
ATOM 874 N N . ILE A 1 113 ? 3.322 -14.014 2.473 1.00 44.44 113 ILE A N 1
ATOM 875 C CA . ILE A 1 113 ? 3.642 -14.840 3.652 1.00 44.44 113 ILE A CA 1
ATOM 876 C C . ILE A 1 113 ? 3.023 -14.251 4.919 1.00 44.44 113 ILE A C 1
ATOM 878 O O . ILE A 1 113 ? 3.293 -13.064 5.215 1.00 44.44 113 ILE A O 1
#

Secondary structure (DSSP, 8-state):
----HHHHHHHH----TT---------------------PPP--SS-HHHHHHHHHHTTT--BHHHHHHHHT--HHHHHHHHHHHHHTTSEEEETTEEEE-HHHHHHHHHTT-

Radius of gyration: 28.42 Å; chains: 1; bounding box: 52×35×73 Å

Sequence (113 aa):
MKFSISTLAKNLLQENKGYEYLLTTIIYVPIAKMSLGIIKRKETGLQLIEEMILKLINIDYNTVPDISNILGLDEEIIGFVLGNLSVKDLVNILSGSAILSIKGREAINQLKI

Foldseek 3Di:
DCPDPVVVVVVPDDDPPPDDDDDDDDDDDPPDPDDPPDDDDDDDVDDPLLLLQLVCVVVVQWALVSSCVVVVHDSVVSVVSLVVCVVVVQWDDDPRGIHGDPVVVVSNVVVVD

Organism: Clostridium botulinum (NCBI:txid1491)